Protein AF-A0A6J3C482-F1 (afdb_monomer)

Secondary structure (DSSP, 8-state):
--TTS--HHHHHHHHHHHHHHHHHHHHHHHHHS-HHHHHHTTT----HHHHHHHHHHHTGGGG----HHHHHHHHHHHHHHHHHHHHHHHHHHHHHHHHHTT-S-GGG-S-S--

pLDDT: mean 90.55, std 8.91, range [52.47, 98.12]

Foldseek 3Di:
DPPVPDDPVVVVVVVVVVVVVVVVVVVVVVQLPDPVNCVVPVNDDDDPVVVVVVVCVVCVVVVDDDDPVVVVVVVVVCVVVVVVVVVVVVVVVVLVVCVVVCVAPQVRDPDNPD

Sequence (114 aa):
MSSYGFSEIECKIILDQIEKRAKYRREFLKQRTDPCKHTQQAGHVFDPAVQRFISMKTCQFDTFQANTGTVWKALLYLAPFFLYGYLVWDKRSTFEKDCRCGKVRYRDRMFKFQ

Solvent-accessible surface 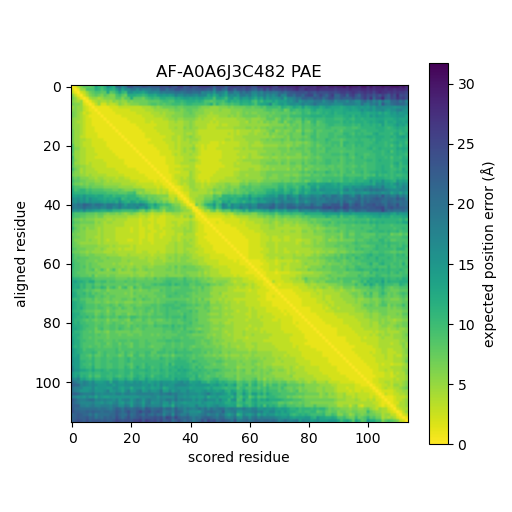area (backbone atoms only — not comparable to full-atom values): 6911 Å² total; per-residue (Å²): 123,48,101,81,76,41,54,72,66,57,49,50,54,52,50,55,49,51,50,52,52,53,50,54,50,51,56,50,50,56,56,68,72,31,68,73,54,36,73,71,42,89,68,59,82,87,54,69,67,60,49,50,52,51,50,52,66,74,48,42,71,84,72,61,72,96,42,76,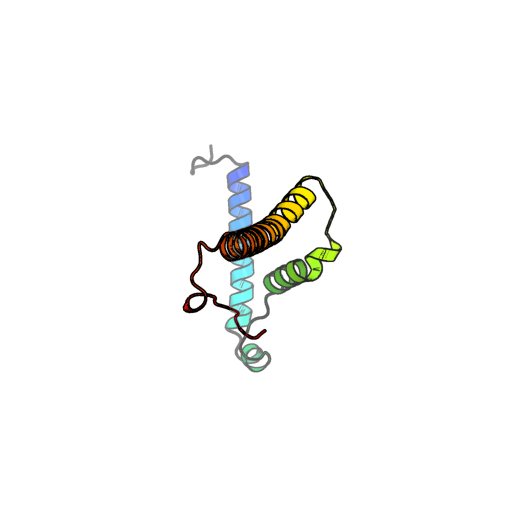70,55,50,53,53,52,53,60,68,47,46,61,58,55,51,51,52,48,55,53,50,50,55,50,53,51,52,54,50,36,48,75,71,58,75,49,53,81,90,74,50,91,76,81,89,118

Mean predicted aligned error: 8.0 Å

Radius of gyration: 31.38 Å; Cα contacts (8 Å, |Δi|>4): 27; chains: 1; bounding box: 67×36×85 Å

Structure (mmCIF, N/CA/C/O backbone):
data_AF-A0A6J3C482-F1
#
_entry.id   AF-A0A6J3C482-F1
#
loop_
_atom_site.group_PDB
_atom_site.id
_atom_site.type_symbol
_atom_site.label_atom_id
_atom_site.label_alt_id
_atom_site.label_comp_id
_atom_site.label_asym_id
_atom_site.label_entity_id
_atom_site.label_seq_id
_atom_site.pdbx_PDB_ins_code
_atom_site.Cartn_x
_atom_site.Cartn_y
_atom_site.Cartn_z
_atom_site.occupancy
_atom_site.B_iso_or_equiv
_atom_site.auth_seq_id
_atom_site.auth_comp_id
_atom_site.auth_asym_id
_atom_site.auth_atom_id
_atom_site.pdbx_PDB_model_num
ATOM 1 N N . MET A 1 1 ? 0.463 -1.341 42.868 1.00 52.47 1 MET A N 1
ATOM 2 C CA . MET A 1 1 ? 0.362 -2.329 41.769 1.00 52.47 1 MET A CA 1
ATOM 3 C C . MET A 1 1 ? -1.024 -2.942 41.822 1.00 52.47 1 MET A C 1
ATOM 5 O O . MET A 1 1 ? -1.422 -3.380 42.894 1.00 52.47 1 MET A O 1
ATOM 9 N N . SER A 1 2 ? -1.767 -2.914 40.710 1.00 64.69 2 SER A N 1
ATOM 10 C CA . SER A 1 2 ? -3.064 -3.600 40.595 1.00 64.69 2 SER A CA 1
ATOM 11 C C . SER A 1 2 ? -2.891 -5.103 40.846 1.00 64.69 2 SER A C 1
ATOM 13 O O . SER A 1 2 ? -1.810 -5.641 40.601 1.00 64.69 2 SER A O 1
ATOM 15 N N . SER A 1 3 ? -3.951 -5.795 41.281 1.00 69.00 3 SER A N 1
ATOM 16 C CA . SER A 1 3 ? -3.957 -7.249 41.544 1.00 69.00 3 SER A CA 1
ATOM 17 C C . SER A 1 3 ? -3.472 -8.105 40.360 1.00 69.00 3 SER A C 1
ATOM 19 O O . SER A 1 3 ? -3.170 -9.280 40.538 1.00 69.00 3 SER A O 1
ATOM 21 N N . TYR A 1 4 ? -3.405 -7.523 39.161 1.00 78.00 4 TYR A N 1
ATOM 22 C CA . TYR A 1 4 ? -3.018 -8.166 37.907 1.00 78.00 4 TYR A CA 1
ATOM 23 C C . TYR A 1 4 ? -1.614 -7.776 37.412 1.00 78.00 4 TYR A C 1
ATOM 25 O O . TYR A 1 4 ? -1.256 -8.102 36.287 1.00 78.00 4 TYR A O 1
ATOM 33 N N . GLY A 1 5 ? -0.826 -7.044 38.207 1.00 83.75 5 GLY A N 1
ATOM 34 C CA . GLY A 1 5 ? 0.538 -6.640 37.836 1.00 83.75 5 GLY A CA 1
ATOM 35 C C . GLY A 1 5 ? 0.634 -5.498 36.815 1.00 83.75 5 GLY A C 1
ATOM 36 O O . GLY A 1 5 ? 1.739 -5.104 36.460 1.00 83.75 5 GLY A O 1
ATOM 37 N N . PHE A 1 6 ? -0.494 -4.933 36.380 1.00 88.88 6 PHE A N 1
ATOM 38 C CA . PHE A 1 6 ? -0.539 -3.762 35.499 1.00 88.88 6 PHE A CA 1
ATOM 39 C C . PHE A 1 6 ? -0.468 -2.445 36.279 1.00 88.88 6 PHE A C 1
ATOM 41 O O . PHE A 1 6 ? -0.840 -2.365 37.462 1.00 88.88 6 PHE A O 1
ATOM 48 N N . SER A 1 7 ? -0.031 -1.389 35.591 1.00 91.00 7 SER A N 1
ATOM 49 C CA . SER A 1 7 ? -0.203 -0.017 36.067 1.00 91.00 7 SER A CA 1
ATOM 50 C C . SER A 1 7 ? -1.689 0.372 36.072 1.00 91.00 7 SER A C 1
ATOM 52 O O . SER A 1 7 ? -2.512 -0.190 35.347 1.00 91.00 7 SER A O 1
ATOM 54 N N . GLU A 1 8 ? -2.061 1.354 36.892 1.00 91.19 8 GLU A N 1
ATOM 55 C CA . GLU A 1 8 ? -3.457 1.809 36.999 1.00 91.19 8 GLU A CA 1
ATOM 56 C C . GLU A 1 8 ? -3.991 2.368 35.670 1.00 91.19 8 GLU A C 1
ATOM 58 O O . GLU A 1 8 ? -5.153 2.157 35.317 1.00 91.19 8 GLU A O 1
ATOM 63 N N . ILE A 1 9 ? -3.116 3.016 34.895 1.00 92.62 9 ILE A N 1
ATOM 64 C CA . ILE A 1 9 ? -3.435 3.580 33.579 1.00 92.62 9 ILE A CA 1
ATOM 65 C C . ILE A 1 9 ? -3.740 2.464 32.576 1.00 92.62 9 ILE A C 1
ATOM 67 O O . ILE A 1 9 ? -4.757 2.518 31.885 1.00 92.62 9 ILE A O 1
ATOM 71 N N . GLU A 1 10 ? -2.897 1.432 32.513 1.00 92.06 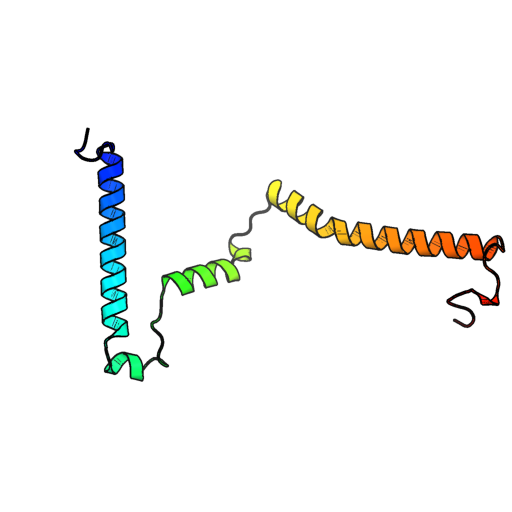10 GLU A N 1
ATOM 72 C CA . GLU A 1 10 ? -3.119 0.279 31.633 1.00 92.06 10 GLU A CA 1
ATOM 73 C C . GLU A 1 10 ? -4.409 -0.452 31.996 1.00 92.06 10 GLU A C 1
ATOM 75 O O . GLU A 1 10 ? -5.200 -0.775 31.110 1.00 92.06 10 GLU A O 1
ATOM 80 N N . CYS A 1 11 ? -4.672 -0.638 33.295 1.00 92.75 11 CYS A N 1
ATOM 81 C CA . CYS A 1 11 ? -5.929 -1.209 33.769 1.00 92.75 11 CYS A CA 1
ATOM 82 C C . CYS A 1 11 ? -7.135 -0.419 33.244 1.00 92.75 11 CYS A C 1
ATOM 84 O O . CYS A 1 11 ? -8.073 -1.020 32.723 1.00 92.75 11 CYS A O 1
ATOM 86 N N . LYS A 1 12 ? -7.100 0.917 33.315 1.00 94.00 12 LYS A N 1
ATOM 87 C CA . LYS A 1 12 ? -8.174 1.768 32.789 1.00 94.00 12 LYS A CA 1
ATOM 88 C C . LYS A 1 12 ? -8.353 1.606 31.276 1.00 94.00 12 LYS A C 1
ATOM 90 O O . LYS A 1 12 ? -9.473 1.421 30.813 1.00 94.00 12 LYS A O 1
ATOM 95 N N . ILE A 1 13 ? -7.261 1.610 30.510 1.00 95.88 13 ILE A N 1
ATOM 96 C CA . ILE A 1 13 ? -7.308 1.436 29.048 1.00 95.88 13 ILE A CA 1
ATOM 97 C C . ILE A 1 13 ? -7.921 0.080 28.676 1.00 95.88 13 ILE A C 1
ATOM 99 O O . ILE A 1 13 ? -8.746 0.001 27.763 1.00 95.88 13 ILE A O 1
ATOM 103 N N . ILE A 1 14 ? -7.535 -0.987 29.378 1.00 94.81 14 ILE A N 1
ATOM 104 C CA . ILE A 1 14 ? -8.050 -2.339 29.141 1.00 94.81 14 ILE A CA 1
ATOM 105 C C . ILE A 1 14 ? -9.549 -2.401 29.447 1.00 94.81 14 ILE A C 1
ATOM 107 O O . ILE A 1 14 ? -10.314 -2.927 28.637 1.00 94.81 14 ILE A O 1
ATOM 111 N N . LEU A 1 15 ? -9.981 -1.831 30.575 1.00 94.94 15 LEU A N 1
ATOM 112 C CA . LEU A 1 15 ? -11.396 -1.779 30.948 1.00 94.94 15 LEU A CA 1
ATOM 113 C C . LEU A 1 15 ? -12.227 -1.022 29.904 1.00 94.94 15 LEU A C 1
ATOM 115 O O . LEU A 1 15 ? -13.232 -1.557 29.434 1.00 94.94 15 LEU A O 1
ATOM 119 N N . ASP A 1 16 ? -11.757 0.141 29.447 1.00 97.56 16 ASP A N 1
ATOM 120 C CA . ASP A 1 16 ? -12.426 0.926 28.402 1.00 97.56 16 ASP A CA 1
ATOM 121 C C . ASP A 1 16 ? -12.544 0.142 27.078 1.00 97.56 16 ASP A C 1
ATOM 123 O O . ASP A 1 16 ? -13.548 0.233 26.365 1.00 97.56 16 ASP A O 1
ATOM 127 N N . GLN A 1 17 ? -11.521 -0.637 26.707 1.00 97.31 17 GLN A N 1
ATOM 128 C CA . GLN A 1 17 ? -11.557 -1.483 25.507 1.00 97.31 17 GLN A CA 1
ATOM 129 C C . GLN A 1 17 ? -12.548 -2.643 25.646 1.00 97.31 17 GLN A C 1
ATOM 131 O O . GLN A 1 17 ? -13.293 -2.932 24.700 1.00 97.31 17 GLN A O 1
ATOM 136 N N . ILE A 1 18 ? -12.574 -3.300 26.810 1.00 97.75 18 ILE A N 1
ATOM 137 C CA . ILE A 1 18 ? -13.520 -4.380 27.117 1.00 97.75 18 ILE A CA 1
ATOM 138 C C . ILE A 1 18 ? -14.952 -3.847 27.051 1.00 97.75 18 ILE A C 1
ATOM 140 O O . ILE A 1 18 ? -15.798 -4.460 26.394 1.00 97.75 18 ILE A O 1
ATOM 144 N N . GLU A 1 19 ? -15.212 -2.688 27.658 1.00 98.12 19 GLU A N 1
ATOM 145 C CA . GLU A 1 19 ? -16.524 -2.045 27.646 1.00 98.12 19 GLU A CA 1
ATOM 146 C C . GLU A 1 19 ? -16.978 -1.726 26.215 1.00 98.12 19 GLU A C 1
ATOM 148 O O . GLU A 1 19 ? -18.072 -2.124 25.801 1.00 98.12 19 GLU A O 1
ATOM 153 N N . LYS A 1 20 ? -16.115 -1.088 25.413 1.00 97.19 20 LYS A N 1
ATOM 154 C CA . LYS A 1 20 ? -16.401 -0.782 24.000 1.00 97.19 20 LYS A CA 1
ATOM 155 C C . LYS A 1 20 ? -16.719 -2.045 23.201 1.00 97.19 20 LYS A C 1
ATOM 157 O O . LYS A 1 20 ? -17.708 -2.080 22.469 1.00 97.19 20 LYS A O 1
ATOM 162 N N . ARG A 1 21 ? -15.923 -3.108 23.358 1.00 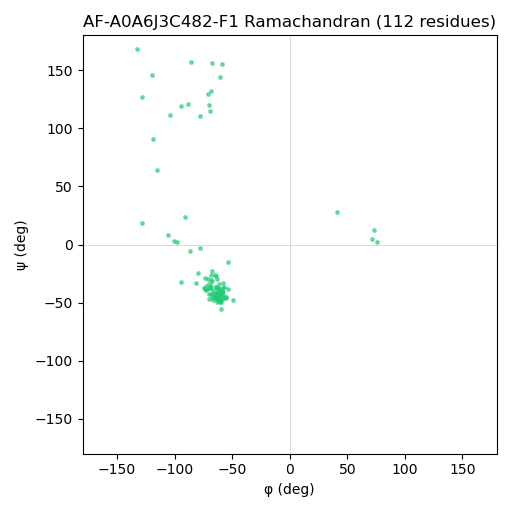97.25 21 ARG A N 1
ATOM 163 C CA . ARG A 1 21 ? -16.153 -4.389 22.672 1.00 97.25 21 ARG A CA 1
ATOM 164 C C . ARG A 1 21 ? -17.484 -5.018 23.089 1.00 97.25 21 ARG A C 1
ATOM 166 O O . ARG A 1 21 ? -18.215 -5.509 22.228 1.00 97.25 21 ARG A O 1
ATOM 173 N N . ALA A 1 22 ? -17.809 -4.999 24.381 1.00 97.88 22 ALA A N 1
ATOM 174 C CA . ALA A 1 22 ? -19.074 -5.517 24.892 1.00 97.88 22 ALA A CA 1
ATOM 175 C C . ALA A 1 22 ? -20.272 -4.731 24.335 1.00 97.88 22 ALA A C 1
ATOM 177 O O . ALA A 1 22 ? -21.258 -5.339 23.909 1.00 97.88 22 ALA A O 1
ATOM 178 N N . LYS A 1 23 ? -20.164 -3.397 24.266 1.00 97.44 23 LYS A N 1
ATOM 179 C CA . LYS A 1 23 ? -21.178 -2.516 23.676 1.00 97.44 23 LYS A CA 1
ATOM 180 C C . LYS A 1 23 ? -21.440 -2.848 22.205 1.00 97.44 23 LYS A C 1
ATOM 182 O O . LYS A 1 23 ? -22.575 -3.170 21.860 1.00 97.44 23 LYS A O 1
ATOM 187 N N . TYR A 1 24 ? -20.408 -2.854 21.361 1.00 95.50 24 TYR A N 1
ATOM 188 C CA . TYR A 1 24 ? -20.578 -3.130 19.928 1.00 95.50 24 TYR A CA 1
ATOM 189 C C . TYR A 1 24 ? -21.079 -4.549 19.659 1.00 95.50 24 TYR A C 1
ATOM 191 O O . TYR A 1 24 ? -21.927 -4.761 18.795 1.00 95.50 24 TYR A O 1
ATOM 199 N N . ARG A 1 25 ? -20.628 -5.535 20.447 1.00 95.50 25 ARG A N 1
ATOM 200 C CA . ARG A 1 25 ? -21.151 -6.902 20.353 1.00 95.50 25 ARG A CA 1
ATOM 201 C C . ARG A 1 25 ? -22.640 -6.961 20.689 1.00 95.50 25 ARG A C 1
ATOM 203 O O . ARG A 1 25 ? -23.380 -7.660 20.003 1.00 95.50 25 ARG A O 1
ATOM 210 N N . ARG A 1 26 ? -23.086 -6.240 21.722 1.00 96.00 26 ARG A N 1
ATOM 211 C CA . ARG A 1 26 ? -24.506 -6.163 22.096 1.00 96.00 26 ARG A CA 1
ATOM 212 C C . ARG A 1 26 ? -25.340 -5.530 20.981 1.00 96.00 26 ARG A C 1
ATOM 214 O O . ARG A 1 26 ? -26.399 -6.058 20.655 1.00 96.00 26 ARG A O 1
ATOM 221 N N . GLU A 1 27 ? -24.856 -4.444 20.382 1.00 92.75 27 GLU A N 1
ATOM 222 C CA . GLU A 1 27 ? -25.514 -3.779 19.249 1.00 92.75 27 GLU A CA 1
ATOM 223 C C . GLU A 1 27 ? -25.628 -4.708 18.032 1.00 92.75 27 GLU A C 1
ATOM 225 O O . GLU A 1 27 ? -26.717 -4.862 17.479 1.00 92.75 27 GLU A O 1
ATOM 230 N N . PHE A 1 28 ? -24.541 -5.394 17.670 1.00 92.44 28 PHE A N 1
ATOM 231 C CA . PHE A 1 28 ? -24.529 -6.359 16.571 1.00 92.44 28 PHE A CA 1
ATOM 232 C C . PHE A 1 28 ? -25.482 -7.530 16.816 1.00 92.44 28 PHE A C 1
ATOM 234 O O . PHE A 1 28 ? -26.275 -7.875 15.943 1.00 92.44 28 PHE A O 1
ATOM 241 N N . LEU A 1 29 ? -25.441 -8.130 18.012 1.00 92.75 29 LEU A N 1
ATOM 242 C CA . LEU A 1 29 ? -26.335 -9.233 18.358 1.00 92.75 29 LEU A CA 1
ATOM 243 C C . LEU A 1 29 ? -27.797 -8.795 18.276 1.00 92.75 29 LEU A C 1
ATOM 245 O O . LEU A 1 29 ? -28.577 -9.503 17.652 1.00 92.75 29 LEU A O 1
ATOM 249 N N . LYS A 1 30 ? -28.141 -7.609 18.800 1.00 91.62 30 LYS A N 1
ATOM 250 C CA . LYS A 1 30 ? -29.499 -7.051 18.719 1.00 91.62 30 LYS A CA 1
ATOM 251 C C . LYS A 1 30 ? -29.994 -6.956 17.276 1.00 91.62 30 LYS A C 1
ATOM 253 O O . LYS A 1 30 ? -31.131 -7.317 17.007 1.00 91.62 30 LYS A O 1
ATOM 258 N N . GLN A 1 31 ? -29.158 -6.464 16.362 1.00 89.12 31 GLN A N 1
ATOM 259 C CA . GLN A 1 31 ? -29.529 -6.319 14.951 1.00 89.12 31 GLN A CA 1
ATOM 260 C C . GLN A 1 31 ? -29.587 -7.664 14.222 1.00 89.12 31 GLN A C 1
ATOM 262 O O . GLN A 1 31 ? -30.450 -7.861 13.375 1.00 89.12 31 GLN A O 1
ATOM 267 N N . ARG A 1 32 ? -28.694 -8.599 14.565 1.00 87.94 32 ARG A N 1
ATOM 268 C CA . ARG A 1 32 ? -28.624 -9.918 13.930 1.00 87.94 32 ARG A CA 1
ATOM 269 C C . ARG A 1 32 ? -29.784 -10.829 14.323 1.00 87.94 32 ARG A C 1
ATOM 271 O O . ARG A 1 32 ? -30.239 -11.608 13.497 1.00 87.94 32 ARG A O 1
ATOM 278 N N . THR A 1 33 ? -30.215 -10.783 15.582 1.00 89.44 33 THR A N 1
ATOM 279 C CA . THR A 1 33 ? -31.279 -11.659 16.094 1.00 89.44 33 THR A CA 1
ATOM 280 C C . THR A 1 33 ? -32.684 -11.106 15.860 1.00 89.44 33 THR A C 1
ATOM 282 O O . THR A 1 33 ? -33.645 -11.789 16.192 1.00 89.44 33 THR A O 1
ATOM 285 N N . ASP A 1 34 ? -32.822 -9.884 15.338 1.00 87.88 34 ASP A N 1
ATOM 286 C CA . ASP A 1 34 ? -34.115 -9.268 15.029 1.00 87.88 34 ASP A CA 1
ATOM 287 C C . ASP A 1 34 ? -34.681 -9.845 13.709 1.00 87.88 34 ASP A C 1
ATOM 289 O O . ASP A 1 34 ? -34.136 -9.565 12.633 1.00 87.88 34 ASP A O 1
ATOM 293 N N . PRO A 1 35 ? -35.767 -10.644 13.756 1.00 85.69 35 PRO A N 1
ATOM 294 C CA . PRO A 1 35 ? -36.307 -11.319 12.575 1.00 85.69 35 PRO A CA 1
ATOM 295 C C . PRO A 1 35 ? -36.934 -10.341 11.570 1.00 85.69 35 PRO A C 1
ATOM 297 O O . PRO A 1 35 ? -36.883 -10.565 10.356 1.00 85.69 35 PRO A O 1
ATOM 300 N N . CYS A 1 36 ? -37.489 -9.228 12.056 1.00 83.94 36 CYS A N 1
ATOM 301 C CA . CYS A 1 36 ? -38.134 -8.226 11.216 1.00 83.94 36 CYS A CA 1
ATOM 302 C C . CYS A 1 36 ? -37.091 -7.439 10.416 1.00 83.94 36 CYS A C 1
ATOM 304 O O . CYS A 1 36 ? -37.289 -7.174 9.231 1.00 83.94 36 CYS A O 1
ATOM 306 N N . LYS A 1 37 ? -35.946 -7.118 11.031 1.00 76.75 37 LYS A N 1
ATOM 307 C CA . LYS A 1 37 ? -34.841 -6.438 10.338 1.00 76.75 37 LYS A CA 1
ATOM 308 C C . LYS A 1 37 ? -34.083 -7.335 9.371 1.00 76.75 37 LYS A C 1
ATOM 310 O O . LYS A 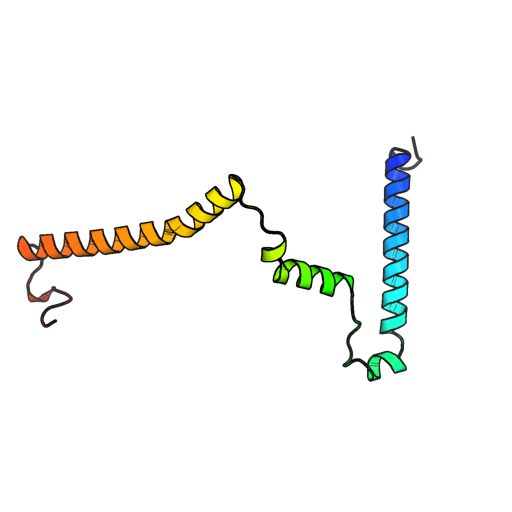1 37 ? -33.722 -6.873 8.290 1.00 76.75 37 LYS A O 1
ATOM 315 N N . HIS A 1 38 ? -33.878 -8.604 9.721 1.00 73.38 38 HIS A N 1
ATOM 316 C CA . HIS A 1 38 ? -33.200 -9.558 8.841 1.00 73.38 38 HIS A CA 1
ATOM 317 C C . HIS A 1 38 ? -33.915 -9.705 7.486 1.00 73.38 38 HIS A C 1
ATOM 319 O O . HIS A 1 38 ? -33.268 -9.769 6.441 1.00 73.38 38 HIS A O 1
ATOM 325 N N . THR A 1 39 ? -35.250 -9.664 7.506 1.00 75.06 39 THR A N 1
ATOM 326 C CA . THR A 1 39 ? -36.101 -9.760 6.310 1.00 75.06 39 THR A CA 1
ATOM 327 C C . THR A 1 39 ? -36.073 -8.481 5.454 1.00 75.06 39 THR A C 1
ATOM 329 O O . THR A 1 39 ? -36.230 -8.554 4.240 1.00 75.06 39 THR A O 1
ATOM 332 N N . GLN A 1 40 ? -35.838 -7.305 6.055 1.00 77.06 40 GLN A N 1
ATOM 333 C CA . GLN A 1 40 ? -35.819 -6.014 5.347 1.00 77.06 40 GLN A CA 1
ATOM 334 C C . GLN A 1 40 ? -34.490 -5.705 4.634 1.00 77.06 40 GLN A C 1
ATOM 336 O O . GLN A 1 40 ? -34.498 -5.045 3.598 1.00 77.06 40 GLN A O 1
ATOM 341 N N . GLN A 1 41 ? -33.347 -6.146 5.171 1.00 65.56 41 GLN A N 1
ATOM 342 C CA . GLN A 1 41 ? -32.011 -5.783 4.670 1.00 65.56 41 GLN A CA 1
ATOM 343 C C . GLN A 1 41 ? -31.239 -6.984 4.115 1.00 65.56 41 GLN A C 1
ATOM 345 O O . GLN A 1 41 ? -30.208 -7.350 4.666 1.00 65.56 41 GLN A O 1
ATOM 350 N N . ALA A 1 42 ? -31.722 -7.607 3.033 1.00 69.75 42 ALA A N 1
ATOM 351 C CA . ALA A 1 42 ? -31.001 -8.625 2.244 1.00 69.75 42 ALA A CA 1
ATOM 352 C C . ALA A 1 42 ? -30.191 -9.672 3.063 1.00 69.75 42 ALA A C 1
ATOM 354 O O . ALA A 1 42 ? -29.164 -10.166 2.601 1.00 69.75 42 ALA A O 1
ATOM 355 N N . GLY A 1 43 ? -30.607 -9.976 4.298 1.00 76.50 43 GLY A N 1
ATOM 356 C CA . GLY A 1 43 ? -29.924 -10.875 5.225 1.00 76.50 43 GLY A CA 1
ATOM 357 C C . GLY A 1 43 ? -28.599 -10.413 5.865 1.00 76.50 43 GLY A C 1
ATOM 358 O O . GLY A 1 43 ? -28.011 -11.218 6.589 1.00 76.50 43 GLY A O 1
ATOM 359 N N . HIS A 1 44 ? -28.106 -9.180 5.674 1.00 84.62 44 HIS A N 1
ATOM 360 C CA . HIS A 1 44 ? -26.821 -8.735 6.253 1.00 84.62 44 HIS A CA 1
ATOM 361 C C . HIS A 1 44 ? -26.954 -7.533 7.200 1.00 84.62 44 HIS A C 1
ATOM 363 O O . HIS A 1 44 ? -27.783 -6.649 7.011 1.00 84.62 44 HIS A O 1
ATOM 369 N N . VAL A 1 45 ? -26.112 -7.502 8.240 1.00 89.12 45 VAL A N 1
ATOM 370 C CA . VAL A 1 45 ? -26.048 -6.391 9.201 1.00 89.12 45 VAL A CA 1
ATOM 371 C C . VAL A 1 45 ? -25.065 -5.350 8.681 1.00 89.12 45 VAL A C 1
ATOM 373 O O . VAL A 1 45 ? -23.888 -5.651 8.480 1.00 89.12 45 VAL A O 1
ATOM 376 N N . PHE A 1 46 ? -25.545 -4.129 8.473 1.00 90.12 46 PHE A N 1
ATOM 377 C CA . PHE A 1 46 ? -24.713 -3.024 8.021 1.00 90.12 46 PHE A CA 1
ATOM 378 C C . PHE A 1 46 ? -23.736 -2.564 9.118 1.00 90.12 46 PHE A C 1
ATOM 380 O O . PHE A 1 46 ? -24.162 -2.120 10.186 1.00 90.12 46 PHE A O 1
ATOM 387 N N . ASP A 1 47 ? -22.428 -2.631 8.842 1.00 92.38 47 ASP A N 1
ATOM 388 C CA . ASP A 1 47 ? -21.383 -2.129 9.739 1.00 92.38 47 ASP A CA 1
ATOM 389 C C . ASP A 1 47 ? -20.800 -0.792 9.229 1.00 92.38 47 ASP A C 1
ATOM 391 O O . ASP A 1 47 ? -20.066 -0.768 8.230 1.00 92.38 47 ASP A O 1
ATOM 395 N N . PRO A 1 48 ? -21.054 0.334 9.926 1.00 94.50 48 PRO A N 1
ATOM 396 C CA . PRO A 1 48 ? -20.499 1.627 9.542 1.00 94.50 48 PRO A CA 1
ATOM 397 C C . PRO A 1 48 ? -18.968 1.682 9.645 1.00 94.50 48 PRO A C 1
ATOM 399 O O . PRO A 1 48 ? -18.348 2.476 8.938 1.00 94.50 48 PRO A O 1
ATOM 402 N N . ALA A 1 49 ? -18.332 0.878 10.504 1.00 95.06 49 ALA A N 1
ATOM 403 C CA . ALA A 1 49 ? -16.876 0.850 10.627 1.00 95.06 49 ALA A CA 1
ATOM 404 C C . ALA A 1 49 ? -16.227 0.231 9.383 1.00 95.06 49 ALA A C 1
ATOM 406 O O . ALA A 1 49 ? -15.260 0.786 8.853 1.00 95.06 49 ALA A O 1
ATOM 407 N N . VAL A 1 50 ? -16.801 -0.861 8.871 1.00 95.50 50 VAL A N 1
ATOM 408 C CA . VAL A 1 50 ? -16.364 -1.486 7.614 1.00 95.50 50 VAL A CA 1
ATOM 409 C C . VAL A 1 50 ? -16.570 -0.532 6.444 1.00 95.50 50 VAL A C 1
ATOM 411 O O . VAL A 1 50 ? -15.635 -0.329 5.669 1.00 95.50 50 VAL A O 1
ATOM 414 N N . GLN A 1 51 ? -17.735 0.121 6.345 1.00 96.50 51 GLN A N 1
ATOM 415 C CA . GLN A 1 51 ? -17.956 1.104 5.282 1.00 96.50 51 GLN A CA 1
ATOM 416 C C . GLN A 1 51 ? -16.920 2.232 5.343 1.00 96.50 51 GLN A C 1
ATOM 418 O O . GLN A 1 51 ? -16.315 2.542 4.324 1.00 96.50 51 GLN A O 1
ATOM 423 N N . ARG A 1 52 ? -16.655 2.815 6.521 1.00 96.38 52 ARG A N 1
ATOM 424 C CA . ARG A 1 52 ? -15.642 3.878 6.668 1.00 96.38 52 ARG A CA 1
ATOM 425 C C . ARG A 1 52 ? -14.251 3.418 6.246 1.00 96.38 52 ARG A C 1
ATOM 427 O O . ARG A 1 52 ? -13.531 4.183 5.612 1.00 96.38 52 ARG A O 1
ATOM 434 N N . PHE A 1 53 ? -13.871 2.187 6.583 1.00 96.94 53 PHE A N 1
ATOM 435 C CA . PHE A 1 53 ? -12.595 1.621 6.153 1.00 96.94 53 PHE A CA 1
ATOM 436 C C . PHE A 1 53 ? -12.518 1.508 4.629 1.00 96.94 53 PHE A C 1
ATOM 438 O O . PHE A 1 53 ? -11.541 1.960 4.036 1.00 96.94 53 PHE A O 1
ATOM 445 N N . ILE A 1 54 ? -13.556 0.961 3.994 1.00 97.50 54 ILE A N 1
ATOM 446 C CA . ILE A 1 54 ? -13.626 0.840 2.534 1.00 97.50 54 ILE A CA 1
ATOM 447 C C . ILE A 1 54 ? -13.578 2.227 1.889 1.00 97.50 54 ILE A C 1
ATOM 449 O O . ILE A 1 54 ? -12.746 2.453 1.016 1.00 97.50 54 ILE A O 1
ATOM 453 N N . SER A 1 55 ? -14.387 3.173 2.372 1.00 97.19 55 SER A N 1
ATOM 454 C CA . SER A 1 55 ? -14.399 4.553 1.881 1.00 97.19 55 SER A CA 1
ATOM 455 C C . SER A 1 55 ? -13.030 5.225 2.012 1.00 97.19 55 SER A C 1
ATOM 457 O O . SER A 1 55 ? -12.580 5.886 1.084 1.00 97.19 55 SER A O 1
ATOM 459 N N . MET A 1 56 ? -12.310 5.011 3.118 1.00 96.50 56 MET A N 1
ATOM 460 C CA . MET A 1 56 ? -10.944 5.521 3.277 1.00 96.50 56 MET A CA 1
ATOM 461 C C . MET A 1 56 ? -9.979 4.899 2.258 1.00 96.50 56 MET A C 1
ATOM 463 O O . MET A 1 56 ? -9.088 5.585 1.769 1.00 96.50 56 MET A O 1
ATOM 467 N N . LYS A 1 57 ? -10.137 3.610 1.922 1.00 96.06 57 LYS A N 1
ATOM 468 C CA . LYS A 1 57 ? -9.315 2.940 0.901 1.00 96.06 57 LYS A CA 1
ATOM 469 C C . LYS A 1 57 ? -9.613 3.439 -0.511 1.00 96.06 57 LYS A C 1
ATOM 471 O O . LYS A 1 57 ? -8.683 3.578 -1.296 1.00 96.06 57 LYS A O 1
ATOM 476 N N . THR A 1 58 ? -10.870 3.729 -0.830 1.00 96.81 58 THR A N 1
ATOM 477 C CA . THR A 1 58 ? -11.245 4.258 -2.149 1.00 96.81 58 THR A CA 1
ATOM 478 C C . THR A 1 58 ? -10.853 5.725 -2.312 1.00 96.81 58 THR A C 1
ATOM 480 O O . THR A 1 58 ? -10.386 6.115 -3.374 1.00 96.81 58 THR A O 1
ATOM 483 N N . CYS A 1 59 ? -10.967 6.522 -1.248 1.00 96.50 59 CYS A N 1
ATOM 484 C CA . CYS A 1 59 ? -10.638 7.951 -1.224 1.00 96.50 59 CYS A CA 1
ATOM 485 C C . CYS A 1 59 ? -9.181 8.227 -0.804 1.00 96.50 59 CYS A C 1
ATOM 487 O O . CYS A 1 59 ? -8.865 9.307 -0.312 1.00 96.50 59 CYS A O 1
ATOM 489 N N . GLN A 1 60 ? -8.264 7.265 -0.976 1.00 95.06 60 GLN A N 1
ATOM 490 C CA . GLN A 1 60 ? -6.855 7.441 -0.586 1.00 95.06 60 GLN A CA 1
ATOM 491 C C . GLN A 1 60 ? -6.194 8.632 -1.274 1.00 95.06 60 GLN A C 1
ATOM 493 O O . GLN A 1 60 ? -5.345 9.291 -0.673 1.00 95.06 60 GLN A O 1
ATOM 498 N N . PHE A 1 61 ? -6.601 8.908 -2.513 1.00 95.00 61 PHE A N 1
ATOM 499 C CA . PHE A 1 61 ? -6.072 10.007 -3.306 1.00 95.00 61 PHE A CA 1
ATOM 500 C C . PHE A 1 61 ? -6.343 11.376 -2.669 1.00 95.00 61 PHE A C 1
ATOM 502 O O . PHE A 1 61 ? -5.449 12.214 -2.656 1.00 95.00 61 PHE A O 1
ATOM 509 N N . ASP A 1 62 ? -7.505 11.571 -2.041 1.00 96.06 62 ASP A N 1
ATOM 510 C CA . ASP A 1 62 ? -7.878 12.847 -1.409 1.00 96.06 62 ASP A CA 1
ATOM 511 C C . ASP A 1 62 ? -6.959 13.205 -0.231 1.00 96.06 62 ASP A C 1
ATOM 513 O O . ASP A 1 62 ? -6.751 14.371 0.094 1.00 96.06 62 ASP A O 1
ATOM 517 N N . THR A 1 63 ? -6.386 12.184 0.410 1.00 93.25 63 THR A N 1
ATOM 518 C CA . THR A 1 63 ? -5.444 12.329 1.533 1.00 93.25 63 THR A CA 1
ATOM 519 C C . THR A 1 63 ? -3.981 12.171 1.123 1.00 93.25 63 THR A C 1
ATOM 521 O O . THR A 1 63 ? -3.093 12.178 1.979 1.00 93.25 63 THR A O 1
ATOM 524 N N . PHE A 1 64 ? -3.703 11.990 -0.170 1.00 95.50 64 PHE A N 1
ATOM 525 C CA . PHE A 1 64 ? -2.347 11.770 -0.651 1.00 95.50 64 PHE A CA 1
ATOM 526 C C . PHE A 1 64 ? -1.496 13.032 -0.486 1.00 95.50 64 PHE A C 1
ATOM 528 O O . PHE A 1 64 ? -1.879 14.128 -0.886 1.00 95.50 64 PHE A O 1
ATOM 535 N N . GLN A 1 65 ? -0.296 12.860 0.068 1.00 95.44 65 GLN A N 1
ATOM 536 C CA . GLN A 1 65 ? 0.703 13.917 0.170 1.00 95.44 65 GLN A CA 1
ATOM 537 C C . GLN A 1 65 ? 2.030 13.421 -0.392 1.00 95.44 65 GLN A C 1
ATOM 539 O O . GLN A 1 65 ? 2.544 12.378 0.022 1.00 95.44 65 GLN A O 1
ATOM 544 N N . ALA A 1 66 ? 2.594 14.192 -1.321 1.00 94.62 66 ALA A N 1
ATOM 545 C CA . ALA A 1 66 ? 3.907 13.916 -1.876 1.00 94.62 66 ALA A CA 1
ATOM 546 C C . ALA A 1 66 ? 4.986 14.163 -0.810 1.00 94.62 66 ALA A C 1
ATOM 548 O O . ALA A 1 66 ? 5.204 15.284 -0.358 1.00 94.62 66 ALA A O 1
ATOM 549 N N . ASN A 1 67 ? 5.666 13.093 -0.411 1.00 95.69 67 ASN A N 1
ATOM 550 C CA . ASN A 1 67 ? 6.807 13.112 0.498 1.00 95.69 67 ASN A CA 1
ATOM 551 C C . ASN A 1 67 ? 7.964 12.263 -0.058 1.00 95.69 67 ASN A C 1
ATOM 553 O O . ASN A 1 67 ? 7.794 11.473 -0.992 1.00 95.69 67 ASN A O 1
ATOM 557 N N . THR A 1 68 ? 9.147 12.378 0.539 1.00 95.69 68 THR A N 1
ATOM 558 C CA . THR A 1 68 ? 10.342 11.636 0.097 1.00 95.69 68 THR A CA 1
ATOM 559 C C . THR A 1 68 ? 10.132 10.117 0.101 1.00 95.69 68 THR A C 1
ATOM 561 O O . THR A 1 68 ? 10.571 9.431 -0.820 1.00 95.69 68 THR A O 1
ATOM 564 N N . GLY A 1 69 ? 9.392 9.581 1.076 1.00 94.38 69 GLY A N 1
ATOM 565 C CA . GLY A 1 69 ? 9.057 8.156 1.144 1.00 94.38 69 GLY A CA 1
ATOM 566 C C . GLY A 1 69 ? 8.133 7.679 0.015 1.00 94.38 69 GLY A C 1
ATOM 567 O O . GLY A 1 69 ? 8.316 6.586 -0.514 1.00 94.38 69 GLY A O 1
ATOM 568 N N . THR A 1 70 ? 7.148 8.485 -0.385 1.00 94.56 70 THR A N 1
ATOM 569 C CA . THR A 1 70 ? 6.222 8.183 -1.490 1.00 94.56 70 THR A CA 1
ATOM 570 C C . THR A 1 70 ? 6.930 8.220 -2.835 1.00 94.56 70 THR A C 1
ATOM 572 O O . THR A 1 70 ? 6.680 7.348 -3.663 1.00 94.56 70 THR A O 1
ATOM 575 N N . VAL A 1 71 ? 7.874 9.148 -3.021 1.00 95.44 71 VAL A N 1
ATOM 576 C CA . VAL A 1 71 ? 8.707 9.220 -4.228 1.00 95.44 71 VAL A CA 1
ATOM 577 C C . VAL A 1 71 ? 9.574 7.967 -4.361 1.00 95.44 71 VAL A C 1
ATOM 579 O O . VAL A 1 71 ? 9.582 7.341 -5.418 1.00 95.44 71 VAL A O 1
ATOM 582 N N . TRP A 1 72 ? 10.231 7.530 -3.282 1.00 96.25 72 TRP A N 1
ATOM 583 C CA . TRP A 1 72 ? 11.005 6.283 -3.291 1.00 96.25 72 TRP A CA 1
ATOM 584 C C . TRP A 1 72 ? 10.157 5.056 -3.632 1.00 96.25 72 TRP A C 1
ATOM 586 O O . TRP A 1 72 ? 10.580 4.212 -4.421 1.00 96.25 72 TRP A O 1
ATOM 596 N N . LYS A 1 73 ? 8.936 4.970 -3.091 1.00 95.06 73 LYS A N 1
ATOM 597 C CA . LYS A 1 73 ? 7.995 3.897 -3.446 1.00 95.06 73 LYS A CA 1
ATOM 598 C C . LYS A 1 73 ? 7.608 3.953 -4.923 1.00 95.06 73 LYS A C 1
ATOM 600 O O . LYS A 1 73 ? 7.577 2.913 -5.569 1.00 95.06 73 LYS A O 1
ATOM 605 N N . ALA A 1 74 ? 7.353 5.141 -5.470 1.00 94.56 74 ALA A N 1
ATOM 606 C CA . ALA A 1 74 ? 7.044 5.308 -6.888 1.00 94.56 74 ALA A CA 1
ATOM 607 C C . ALA A 1 74 ? 8.205 4.848 -7.788 1.00 94.56 74 ALA A C 1
ATOM 609 O O . ALA A 1 74 ? 7.981 4.112 -8.746 1.00 94.56 74 ALA A O 1
ATOM 610 N N . LEU A 1 75 ? 9.449 5.196 -7.444 1.00 94.94 75 LEU A N 1
ATOM 611 C CA . LEU A 1 75 ? 10.637 4.731 -8.170 1.00 94.94 75 LEU A CA 1
ATOM 612 C C . LEU A 1 75 ? 10.791 3.206 -8.120 1.00 94.94 75 LEU A C 1
ATOM 614 O O . LEU A 1 75 ? 11.119 2.590 -9.133 1.00 94.94 75 LEU A O 1
ATOM 618 N N . LEU A 1 76 ? 10.491 2.582 -6.977 1.00 96.44 76 LEU A N 1
ATOM 619 C CA . LEU A 1 76 ? 10.505 1.124 -6.852 1.00 96.44 76 LEU A CA 1
ATOM 620 C C . LEU A 1 76 ? 9.476 0.458 -7.781 1.00 96.44 76 LEU A C 1
ATOM 622 O O . LEU A 1 76 ? 9.774 -0.574 -8.378 1.00 96.44 76 LEU A O 1
ATOM 626 N N . TYR A 1 77 ? 8.299 1.064 -7.960 1.00 96.00 77 TYR A N 1
ATOM 627 C CA . TYR A 1 77 ? 7.301 0.572 -8.915 1.00 96.00 77 TYR A CA 1
ATOM 628 C C . TYR A 1 77 ? 7.726 0.736 -10.379 1.00 96.00 77 TYR A C 1
ATOM 630 O O . TYR A 1 77 ? 7.297 -0.047 -11.224 1.00 96.00 77 TYR A O 1
ATOM 638 N N . LEU A 1 78 ? 8.585 1.711 -10.690 1.00 96.69 78 LEU A N 1
ATOM 639 C CA . LEU A 1 78 ? 9.122 1.909 -12.040 1.00 96.69 78 LEU A CA 1
ATOM 640 C C . LEU A 1 78 ? 10.277 0.952 -12.378 1.00 96.69 78 LEU A C 1
ATOM 642 O O . LEU A 1 78 ? 10.492 0.641 -13.549 1.00 96.69 78 LEU A O 1
ATOM 646 N N . ALA A 1 79 ? 10.993 0.440 -11.375 1.00 96.62 79 ALA A N 1
ATOM 647 C CA . ALA A 1 79 ? 12.123 -0.472 -11.556 1.00 96.62 79 ALA A CA 1
ATOM 648 C C . ALA A 1 79 ? 11.861 -1.678 -12.493 1.00 96.62 79 ALA A C 1
ATOM 650 O O . ALA A 1 79 ? 12.683 -1.902 -13.387 1.00 96.62 79 ALA A O 1
ATOM 651 N N . PRO A 1 80 ? 10.752 -2.444 -12.380 1.00 96.94 80 PRO A N 1
ATOM 652 C CA . PRO A 1 80 ? 10.509 -3.585 -13.268 1.00 96.94 80 PRO A CA 1
ATOM 653 C C . PRO A 1 80 ? 10.349 -3.193 -14.742 1.00 96.94 80 PRO A C 1
ATOM 655 O O . PRO A 1 80 ? 10.733 -3.971 -15.613 1.00 96.94 80 PRO A O 1
ATOM 658 N N . PHE A 1 81 ? 9.843 -1.992 -15.043 1.00 96.75 81 PHE A N 1
ATOM 659 C CA . PHE A 1 81 ? 9.699 -1.521 -16.425 1.00 96.75 81 PHE A CA 1
ATOM 660 C C . PHE A 1 81 ? 11.062 -1.290 -17.076 1.00 96.75 81 PHE A C 1
ATOM 662 O O . PHE A 1 81 ? 11.304 -1.752 -18.192 1.00 96.75 81 PHE A O 1
ATOM 669 N N . PHE A 1 82 ? 11.974 -0.634 -16.356 1.00 97.06 82 PHE A N 1
ATOM 670 C CA . PHE A 1 82 ? 13.340 -0.423 -16.831 1.00 97.06 82 PHE A CA 1
ATOM 671 C C . PHE A 1 82 ? 14.112 -1.737 -16.942 1.00 97.06 82 PHE A C 1
ATOM 673 O O . PHE A 1 82 ? 14.789 -1.964 -17.944 1.00 97.06 82 PHE A O 1
ATOM 680 N N . LEU A 1 83 ? 13.965 -2.629 -15.957 1.00 97.50 83 LEU A N 1
ATOM 681 C CA . LEU A 1 83 ? 14.603 -3.943 -15.976 1.00 97.50 83 LEU A CA 1
ATOM 682 C C . LEU A 1 83 ? 14.150 -4.766 -17.187 1.00 97.50 83 LEU A C 1
ATOM 684 O O . LEU A 1 83 ? 14.982 -5.286 -17.928 1.00 97.50 83 LEU A O 1
ATOM 688 N N . TYR A 1 84 ? 12.840 -4.858 -17.415 1.00 97.81 84 TYR A N 1
ATOM 689 C CA . TYR A 1 84 ? 12.296 -5.596 -18.550 1.00 97.81 84 TYR A CA 1
ATOM 690 C C . TYR A 1 84 ? 12.729 -4.985 -19.887 1.00 97.81 84 TYR A C 1
ATOM 692 O O . TYR A 1 84 ? 13.174 -5.710 -20.778 1.00 97.81 84 TYR A O 1
ATOM 700 N N . GLY A 1 85 ? 12.673 -3.654 -20.010 1.00 97.75 85 GLY A N 1
ATOM 701 C CA . GLY A 1 85 ? 13.132 -2.947 -21.206 1.00 97.75 85 GLY A CA 1
ATOM 702 C C . GLY A 1 85 ? 14.598 -3.237 -21.532 1.00 97.75 85 GLY A C 1
ATOM 703 O O . GLY A 1 85 ? 14.921 -3.549 -22.679 1.00 97.75 85 GLY A O 1
ATOM 704 N N . TYR A 1 86 ? 15.470 -3.217 -20.522 1.00 97.94 86 TYR A N 1
ATOM 705 C CA . TYR A 1 86 ? 16.886 -3.541 -20.686 1.00 97.94 86 TYR A CA 1
ATOM 706 C C . TYR A 1 86 ? 17.107 -4.996 -21.115 1.00 97.94 86 TYR A C 1
ATOM 708 O O . TYR A 1 86 ? 17.848 -5.241 -22.063 1.00 97.94 86 TYR A O 1
ATOM 716 N N . LEU A 1 87 ? 16.432 -5.958 -20.474 1.00 97.94 87 LEU A N 1
ATOM 717 C CA . LEU A 1 87 ? 16.562 -7.378 -20.818 1.00 97.94 87 LEU A CA 1
ATOM 718 C C . LEU A 1 87 ? 16.148 -7.660 -22.267 1.00 97.94 87 LEU A C 1
ATOM 720 O O . LEU A 1 87 ? 16.829 -8.402 -22.973 1.00 97.94 87 LEU A O 1
ATOM 724 N N . VAL A 1 88 ? 15.049 -7.058 -22.726 1.00 97.31 88 VAL A N 1
ATOM 725 C CA . VAL A 1 88 ? 14.593 -7.202 -24.116 1.00 97.31 88 VAL A CA 1
ATOM 726 C C . VAL A 1 88 ? 15.586 -6.559 -25.081 1.00 97.31 88 VAL A C 1
ATOM 728 O O . VAL A 1 88 ? 15.932 -7.162 -26.100 1.00 97.31 88 VAL A O 1
ATOM 731 N N . TRP A 1 89 ? 16.064 -5.354 -24.765 1.00 97.19 89 TRP A N 1
ATOM 732 C CA . TRP A 1 89 ? 17.030 -4.641 -25.597 1.00 97.19 89 TRP A CA 1
ATOM 733 C C . TRP A 1 89 ? 18.356 -5.396 -25.726 1.00 97.19 89 TRP A C 1
ATOM 735 O O . TRP A 1 89 ? 18.861 -5.548 -26.841 1.00 97.19 89 TRP A O 1
ATOM 745 N N . ASP A 1 90 ? 18.887 -5.922 -24.622 1.00 97.44 90 ASP A N 1
ATOM 746 C CA . ASP A 1 90 ? 20.124 -6.703 -24.603 1.00 97.44 90 ASP A CA 1
ATOM 747 C C . ASP A 1 90 ? 19.978 -7.992 -25.420 1.00 97.44 90 ASP A C 1
ATOM 749 O O . ASP A 1 90 ? 20.765 -8.248 -26.334 1.00 97.44 90 ASP A O 1
ATOM 753 N N . LYS A 1 91 ? 18.908 -8.766 -25.192 1.00 94.75 91 LYS A N 1
ATOM 754 C CA . LYS A 1 91 ? 18.629 -9.995 -25.955 1.00 94.75 91 LYS A CA 1
ATOM 755 C C . LYS A 1 91 ? 18.489 -9.738 -27.450 1.00 94.75 91 LYS A C 1
ATOM 757 O O . LYS A 1 91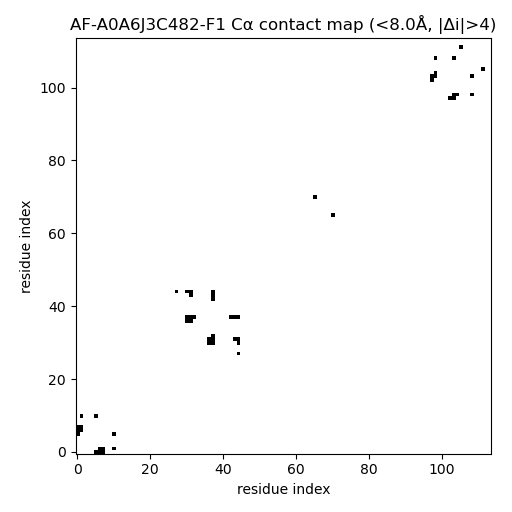 ? 18.990 -10.518 -28.257 1.00 94.75 91 LYS A O 1
ATOM 762 N N . ARG A 1 92 ? 17.831 -8.644 -27.834 1.00 92.75 92 ARG A N 1
ATOM 763 C CA . ARG A 1 92 ? 17.665 -8.288 -29.245 1.00 92.75 92 ARG A CA 1
ATOM 764 C C . ARG A 1 92 ? 18.983 -7.843 -29.871 1.00 92.75 92 ARG A C 1
ATOM 766 O O . ARG A 1 92 ? 19.346 -8.337 -30.934 1.00 92.75 92 ARG A O 1
ATOM 773 N N . SER A 1 93 ? 19.722 -6.970 -29.194 1.00 95.00 93 SER A N 1
ATOM 774 C CA . SER A 1 93 ? 20.994 -6.435 -29.692 1.00 95.00 93 SER A CA 1
ATOM 775 C C . SER A 1 93 ? 22.060 -7.525 -29.822 1.00 95.00 93 SER A C 1
ATOM 777 O O . SER A 1 93 ? 22.782 -7.579 -30.818 1.00 95.00 93 SER A O 1
ATOM 779 N N . THR A 1 94 ? 22.137 -8.431 -28.844 1.00 93.75 94 THR A N 1
ATOM 780 C CA . THR A 1 94 ? 23.041 -9.592 -28.877 1.00 93.75 94 THR A CA 1
ATOM 781 C C . THR A 1 94 ? 22.678 -10.552 -30.004 1.00 93.75 94 THR A C 1
ATOM 783 O O . THR A 1 94 ? 23.552 -10.917 -30.790 1.00 93.75 94 THR A O 1
ATOM 786 N N . PHE A 1 95 ? 21.393 -10.881 -30.164 1.00 91.81 95 PHE A N 1
ATOM 787 C CA . PHE A 1 95 ? 20.926 -11.727 -31.261 1.00 91.81 95 PHE A CA 1
ATOM 788 C C . PHE A 1 95 ? 21.222 -11.120 -32.641 1.00 91.81 95 PHE A C 1
ATOM 790 O O . PHE A 1 95 ? 21.736 -11.810 -33.525 1.00 91.81 95 PHE A O 1
ATOM 797 N N . GLU A 1 96 ? 20.952 -9.825 -32.833 1.00 90.25 96 GLU A N 1
ATOM 798 C CA . GLU A 1 96 ? 21.255 -9.121 -34.084 1.00 90.25 96 GLU A CA 1
ATOM 799 C C . GLU A 1 96 ? 22.762 -9.117 -34.378 1.00 90.25 96 GLU A C 1
ATOM 801 O O . GLU A 1 96 ? 23.177 -9.375 -35.513 1.00 90.25 96 GLU A O 1
ATOM 806 N N . LYS A 1 97 ? 23.597 -8.889 -33.357 1.00 93.94 97 LYS A N 1
ATOM 807 C CA . LYS A 1 97 ? 25.059 -8.943 -33.476 1.00 93.94 97 LYS A CA 1
ATOM 808 C C . LYS A 1 97 ? 25.542 -10.337 -33.876 1.00 93.94 97 LYS A C 1
ATOM 810 O O . LYS A 1 97 ? 26.329 -10.461 -34.812 1.00 93.94 97 LYS A O 1
ATOM 815 N N . ASP A 1 98 ? 25.047 -11.383 -33.226 1.00 92.94 98 ASP A N 1
ATOM 816 C CA . ASP A 1 98 ? 25.437 -12.763 -33.524 1.00 92.94 98 ASP A CA 1
ATOM 817 C C . ASP A 1 98 ? 24.959 -13.220 -34.913 1.00 92.94 98 ASP A C 1
ATOM 819 O O . ASP A 1 98 ? 25.666 -13.970 -35.594 1.00 92.94 98 ASP A O 1
ATOM 823 N N . CYS A 1 99 ? 23.815 -12.713 -35.386 1.00 90.56 99 CYS A N 1
ATOM 824 C CA . CYS A 1 99 ? 23.364 -12.906 -36.764 1.00 90.56 99 CYS A CA 1
ATOM 825 C C . CYS A 1 99 ? 24.307 -12.247 -37.783 1.00 90.56 99 CYS A C 1
ATOM 827 O O . CYS A 1 99 ? 24.633 -12.879 -38.790 1.00 90.56 99 CYS A O 1
ATOM 829 N N . ARG A 1 100 ? 24.763 -11.010 -37.526 1.00 88.38 100 ARG A N 1
ATOM 830 C CA . ARG A 1 100 ? 25.703 -10.276 -38.401 1.00 88.38 100 ARG A CA 1
ATOM 831 C C . ARG A 1 100 ? 27.096 -10.903 -38.417 1.00 88.38 100 ARG A C 1
ATOM 833 O O . ARG A 1 100 ? 27.728 -10.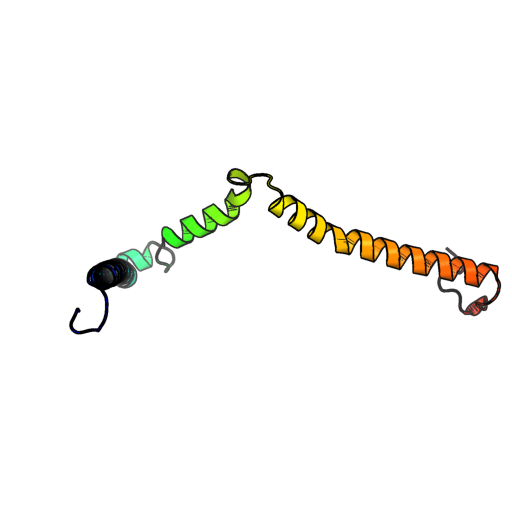944 -39.464 1.00 88.38 100 ARG A O 1
ATOM 840 N N . CYS A 1 101 ? 27.553 -11.436 -37.286 1.00 93.31 101 CYS A N 1
ATOM 841 C CA . CYS A 1 101 ? 28.828 -12.151 -37.185 1.00 93.31 101 CYS A CA 1
ATOM 842 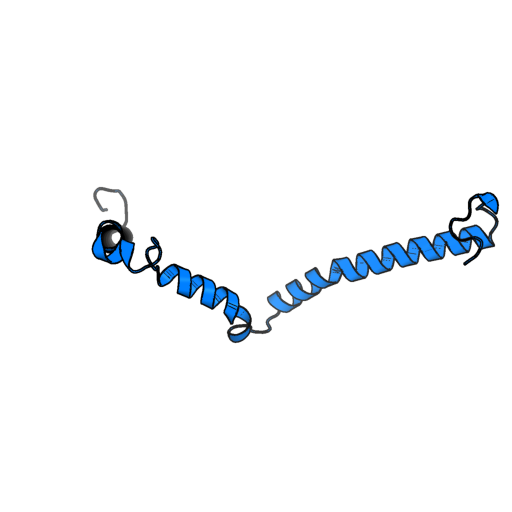C C . CYS A 1 101 ? 28.777 -13.590 -37.735 1.00 93.31 101 CYS A C 1
ATOM 844 O O . CYS A 1 101 ? 29.793 -14.277 -37.704 1.00 93.31 101 CYS A O 1
ATOM 846 N N . GLY A 1 102 ? 27.615 -14.076 -38.189 1.00 90.12 102 GLY A N 1
ATOM 847 C CA . GLY A 1 102 ? 27.469 -15.425 -38.744 1.00 90.12 102 GLY A CA 1
ATOM 848 C C . GLY A 1 102 ? 27.509 -16.561 -37.715 1.00 90.12 102 GLY A C 1
ATOM 849 O O . GLY A 1 102 ? 27.599 -17.723 -38.102 1.00 90.12 102 GLY A O 1
ATOM 850 N N . LYS A 1 103 ? 27.412 -16.261 -36.411 1.00 91.56 103 LYS A N 1
ATOM 851 C CA . LYS A 1 103 ? 27.393 -17.285 -35.349 1.00 91.56 103 LYS A CA 1
ATOM 852 C C . LYS A 1 103 ? 26.092 -18.087 -35.336 1.00 91.56 103 LYS A C 1
ATOM 854 O O . LYS A 1 103 ? 26.086 -19.256 -34.963 1.00 91.56 103 LYS A O 1
ATOM 859 N N . VAL A 1 104 ? 24.990 -17.462 -35.752 1.00 89.62 104 VAL A N 1
ATOM 860 C CA . VAL A 1 104 ? 23.680 -18.111 -35.881 1.00 89.62 104 VAL A CA 1
ATOM 861 C C . VAL A 1 104 ? 23.499 -18.585 -37.320 1.00 89.62 104 VAL A C 1
ATOM 863 O O . VAL A 1 104 ? 23.478 -17.778 -38.257 1.00 89.62 104 VAL A O 1
ATOM 866 N N . ARG A 1 105 ? 23.332 -19.900 -37.508 1.00 85.31 105 ARG A N 1
ATOM 867 C CA . ARG A 1 105 ? 23.040 -20.484 -38.825 1.00 85.31 105 ARG A CA 1
ATOM 868 C C . ARG A 1 105 ? 21.728 -19.918 -39.357 1.00 85.31 105 ARG A C 1
ATOM 870 O O . ARG A 1 105 ? 20.775 -19.737 -38.605 1.00 85.31 105 ARG A O 1
ATOM 877 N N . TYR A 1 106 ? 21.640 -19.710 -40.670 1.00 84.12 106 TYR A N 1
ATOM 878 C CA . TYR A 1 106 ? 20.452 -19.117 -41.296 1.00 84.12 106 TYR A CA 1
ATOM 879 C C . TYR A 1 106 ? 19.151 -19.859 -40.938 1.00 84.12 106 TYR A C 1
ATOM 881 O O . TYR A 1 106 ? 18.134 -19.231 -40.655 1.00 84.12 106 TYR A O 1
ATOM 889 N N . ARG A 1 107 ? 19.197 -21.198 -40.858 1.00 86.75 107 ARG A N 1
ATOM 890 C CA . ARG A 1 107 ? 18.049 -22.040 -40.487 1.00 86.75 107 ARG A CA 1
ATOM 891 C C . ARG A 1 107 ? 17.582 -21.876 -39.031 1.00 86.75 107 ARG A C 1
ATOM 893 O O . ARG A 1 107 ? 16.424 -22.170 -38.765 1.00 86.75 107 ARG A O 1
ATOM 900 N N . ASP A 1 108 ? 18.441 -21.409 -38.127 1.00 86.44 108 ASP A N 1
ATOM 901 C CA . ASP A 1 108 ? 18.165 -21.319 -36.685 1.00 86.44 108 ASP A CA 1
ATOM 902 C C . ASP A 1 108 ? 17.708 -19.899 -36.275 1.00 86.44 108 ASP A C 1
ATOM 904 O O . ASP A 1 108 ? 17.457 -19.622 -35.105 1.00 86.44 108 ASP A O 1
ATOM 908 N N . ARG A 1 109 ? 17.573 -18.974 -37.239 1.00 86.69 109 ARG A N 1
ATOM 909 C CA . ARG A 1 109 ? 17.054 -17.618 -37.001 1.00 86.69 109 ARG A CA 1
ATOM 910 C C . ARG A 1 109 ? 15.553 -17.666 -36.704 1.00 86.69 109 ARG A C 1
ATOM 912 O O . ARG A 1 109 ? 14.796 -18.237 -37.485 1.00 86.69 109 ARG A O 1
ATOM 919 N N . MET A 1 110 ? 15.119 -17.031 -35.614 1.00 78.44 110 MET A N 1
ATOM 920 C CA . MET A 1 110 ? 13.702 -17.000 -35.218 1.00 78.44 110 MET A CA 1
ATOM 921 C C . MET A 1 110 ? 12.826 -16.151 -36.155 1.00 78.44 110 MET A C 1
ATOM 923 O O . MET A 1 110 ? 11.688 -16.522 -36.417 1.00 78.44 110 MET A O 1
ATOM 927 N N . PHE A 1 111 ? 13.362 -15.057 -36.708 1.00 74.50 111 PHE A N 1
ATOM 928 C CA . PHE A 1 111 ? 12.647 -14.137 -37.603 1.00 74.50 111 PHE A CA 1
ATOM 929 C C . PHE A 1 111 ? 13.337 -14.098 -38.972 1.00 74.50 111 PHE A C 1
ATOM 931 O O . PHE A 1 111 ? 14.302 -13.363 -39.168 1.00 74.50 111 PHE A O 1
ATOM 938 N N . LYS A 1 112 ? 12.911 -14.960 -39.902 1.00 73.38 112 LYS A N 1
ATOM 939 C CA . LYS A 1 112 ? 13.551 -15.099 -41.229 1.00 73.38 112 LYS A CA 1
ATOM 940 C C . LYS A 1 112 ? 12.906 -14.258 -42.328 1.00 73.38 112 LYS A C 1
ATOM 942 O O . LYS A 1 112 ? 13.605 -13.860 -43.252 1.00 73.38 112 LYS A O 1
ATOM 947 N N . PHE A 1 113 ? 11.592 -14.057 -42.245 1.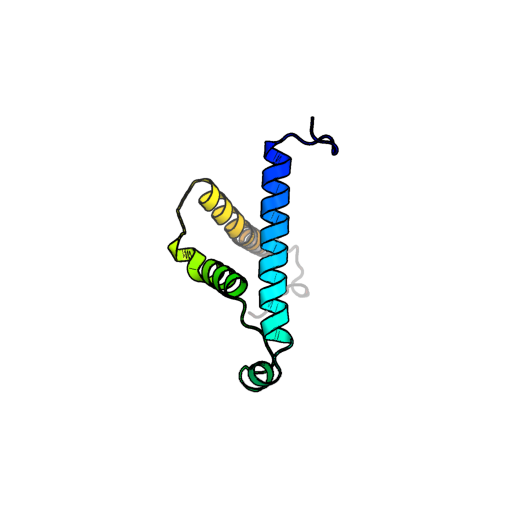00 76.06 113 PHE A N 1
ATOM 948 C CA . PHE A 1 113 ? 10.750 -13.541 -43.336 1.00 76.06 113 PHE A CA 1
ATOM 949 C C . PHE A 1 113 ? 9.891 -12.345 -42.915 1.00 76.06 113 PHE A C 1
ATOM 951 O O . PHE A 1 113 ? 8.875 -12.067 -43.546 1.00 76.06 113 PHE A O 1
ATOM 958 N N . GLN A 1 114 ? 10.264 -11.700 -41.814 1.00 60.78 114 GLN A N 1
ATOM 959 C CA . GLN A 1 114 ? 9.571 -10.545 -41.263 1.00 60.78 114 GLN A CA 1
ATOM 960 C C . GLN A 1 114 ? 10.425 -9.296 -41.446 1.00 60.78 114 GLN A C 1
ATOM 962 O O . GLN A 1 114 ? 11.669 -9.445 -41.398 1.00 60.78 114 GLN A O 1
#